Protein AF-A0A930RGF7-F1 (afdb_monomer)

Radius of gyration: 25.9 Å; Cα contacts (8 Å, |Δi|>4): 31; chains: 1; bounding box: 48×40×66 Å

Mean predicted aligned error: 15.5 Å

Foldseek 3Di:
DPPPPDDPVVVVVVVVVVVVVPDDPVVVVVVVVPDPDDDDDPVDPPPDDPVRQVVVQVVVQVVQVVVQVVCCVVVVHRDHGDDPGRDDDDPVVVVVVDDVVDDDD

Secondary structure (DSSP, 8-state):
-------HHHHHHHHHHHHTT---HHHHHHHHHS-------TTS---S-HHHHHHHHHHHHHHHHHHHHHHHHHHTS-------------HHHHHHHS-SS----

Sequence (105 aa):
MAEDVLSQSEIDKLLSALSDGSVSAEEVKAEEEERKVKVYDFKRPDRFSKDQMRTLFMLHESFSRLLNTYLSASLRTMIDIEVLSVEQMTYQEFVQSMANPSVIG

pLDDT: mean 79.01, std 17.3, range [37.41, 98.25]

Solvent-accessible surface area (backbone atoms only — not comparable to full-atom values): 6928 Å² total; per-residue (Å²): 140,77,82,84,76,71,51,71,72,52,52,53,48,53,53,50,42,60,72,67,74,76,61,57,77,68,55,59,54,50,55,70,66,63,65,85,75,73,90,74,58,84,91,65,64,78,87,60,54,74,67,53,52,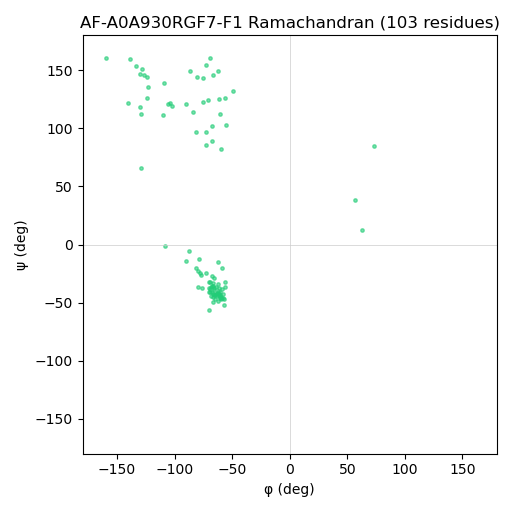51,51,51,46,54,50,50,49,53,48,31,56,52,49,30,54,52,49,23,64,74,71,72,44,93,61,88,61,80,78,88,81,84,81,93,74,55,71,68,58,56,65,68,71,54,62,91,88,71,92,85,134

Structure (mmCIF, N/CA/C/O backbone):
data_AF-A0A930RGF7-F1
#
_entry.id   AF-A0A930RGF7-F1
#
loop_
_atom_site.group_PDB
_atom_site.id
_atom_site.type_symbol
_atom_site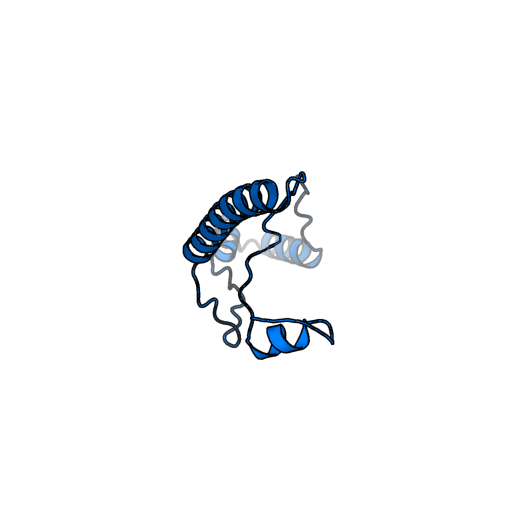.label_atom_id
_atom_site.label_alt_id
_atom_site.label_comp_id
_atom_site.label_asym_id
_atom_site.label_entity_id
_atom_site.label_seq_id
_atom_site.pdbx_PDB_ins_code
_atom_site.Cartn_x
_atom_site.Cartn_y
_atom_site.Cartn_z
_atom_site.occupancy
_atom_site.B_iso_or_equiv
_atom_site.auth_seq_id
_atom_site.auth_comp_id
_atom_site.auth_asym_id
_atom_site.auth_atom_id
_atom_site.pdbx_PDB_model_num
ATOM 1 N N . MET A 1 1 ? -18.840 22.963 10.218 1.00 37.41 1 MET A N 1
ATOM 2 C CA . MET A 1 1 ? -19.686 23.597 11.245 1.00 37.41 1 MET A CA 1
ATOM 3 C C . MET A 1 1 ? -21.112 23.175 10.949 1.00 37.41 1 MET A C 1
ATOM 5 O O . MET A 1 1 ? -21.806 23.860 10.215 1.00 37.41 1 MET A O 1
ATOM 9 N N . ALA A 1 2 ? -21.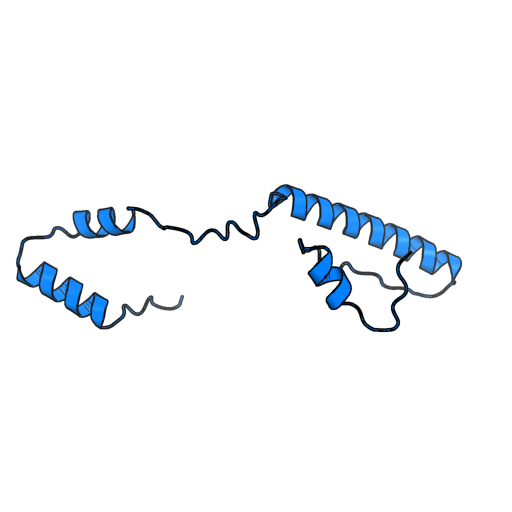474 21.972 11.382 1.00 39.69 2 ALA A N 1
ATOM 10 C CA . ALA A 1 2 ? -22.866 21.565 11.482 1.00 39.69 2 ALA A CA 1
ATOM 11 C C . ALA A 1 2 ? -23.170 21.695 12.972 1.00 39.69 2 ALA A C 1
ATOM 13 O O . ALA A 1 2 ? -22.426 21.133 13.774 1.00 39.69 2 ALA A O 1
ATOM 14 N N . GLU A 1 3 ? -24.123 22.551 13.329 1.00 46.91 3 GLU A N 1
ATOM 15 C CA . GLU A 1 3 ? -24.606 22.637 14.705 1.00 46.91 3 GLU A CA 1
ATOM 16 C C . GLU A 1 3 ? -25.087 21.245 15.109 1.00 46.91 3 GLU A C 1
ATOM 18 O O . GLU A 1 3 ? -25.841 20.608 14.372 1.00 46.91 3 GLU A O 1
ATOM 23 N N . ASP A 1 4 ? -24.562 20.754 16.227 1.00 56.22 4 ASP A N 1
ATOM 24 C CA . ASP A 1 4 ? -24.929 19.477 16.825 1.00 56.22 4 ASP A CA 1
ATOM 25 C C . ASP A 1 4 ? -26.376 19.622 17.311 1.00 56.22 4 ASP A C 1
ATOM 27 O O . ASP A 1 4 ? -26.650 20.137 18.397 1.00 56.22 4 ASP A O 1
ATOM 31 N N . VAL A 1 5 ? -27.327 19.319 16.425 1.00 56.38 5 VAL A N 1
ATOM 32 C CA . VAL A 1 5 ? -28.753 19.405 16.730 1.00 56.38 5 VAL A CA 1
ATOM 33 C C . VAL A 1 5 ? -29.069 18.248 17.665 1.00 56.38 5 VAL A C 1
ATOM 35 O O . VAL A 1 5 ? -29.271 17.117 17.223 1.00 56.38 5 VAL A O 1
ATOM 38 N N . LEU A 1 6 ? -29.080 18.552 18.961 1.00 60.22 6 LEU A N 1
ATOM 39 C CA . LEU A 1 6 ? -29.528 17.648 20.014 1.00 60.22 6 LEU A CA 1
ATOM 40 C C . LEU A 1 6 ? -30.891 17.063 19.634 1.00 60.22 6 LEU A C 1
ATOM 42 O O . LEU A 1 6 ? -31.811 17.774 19.219 1.00 60.22 6 LEU A O 1
ATOM 46 N N . SER A 1 7 ? -31.018 15.749 19.767 1.00 72.12 7 SER A N 1
ATOM 47 C CA . SER A 1 7 ? -32.280 15.054 19.557 1.00 72.12 7 SER A CA 1
ATOM 48 C C . SER A 1 7 ? -33.321 15.543 20.567 1.00 72.12 7 SER A C 1
ATOM 50 O O . SER A 1 7 ? -33.000 15.898 21.701 1.00 72.12 7 SER A O 1
ATOM 52 N N . GLN A 1 8 ? -34.601 15.531 20.191 1.00 69.44 8 GLN A N 1
ATOM 53 C CA . GLN A 1 8 ? -35.679 16.002 21.072 1.00 69.44 8 GLN A CA 1
ATOM 54 C C . GLN A 1 8 ? -35.693 15.269 22.429 1.00 69.44 8 GLN A C 1
ATOM 56 O O . GLN A 1 8 ? -35.968 15.873 23.459 1.00 69.44 8 GLN A O 1
ATOM 61 N N . SER A 1 9 ? -35.289 13.995 22.451 1.00 68.44 9 SER A N 1
ATOM 62 C CA . SER A 1 9 ? -35.112 13.224 23.686 1.00 68.44 9 SER A CA 1
ATOM 63 C C . SER A 1 9 ? -33.992 13.735 24.597 1.00 68.44 9 SER A C 1
ATOM 65 O O . SER A 1 9 ? -34.055 13.531 25.806 1.00 68.44 9 SER A O 1
ATOM 67 N N . GLU A 1 10 ? -32.954 14.362 24.045 1.00 59.97 10 GLU A N 1
ATOM 68 C CA . GLU A 1 10 ? -31.860 14.974 24.811 1.00 59.97 10 GLU A CA 1
ATOM 69 C C . GLU A 1 10 ? -32.272 16.342 25.356 1.00 59.97 10 GLU A C 1
ATOM 71 O O . GLU A 1 10 ? -31.966 16.659 26.505 1.00 59.97 10 GLU A O 1
ATOM 76 N N . ILE A 1 11 ? -33.050 17.106 24.582 1.00 64.88 11 ILE A N 1
ATOM 77 C CA . ILE A 1 11 ? -33.648 18.374 25.021 1.00 64.88 11 ILE A CA 1
ATOM 78 C C . ILE A 1 11 ? -34.578 18.139 26.217 1.00 64.88 11 ILE A C 1
ATOM 80 O O . ILE A 1 11 ? -34.478 18.836 27.227 1.00 64.88 11 ILE A O 1
ATOM 84 N N . ASP A 1 12 ? -35.435 17.120 26.140 1.00 71.31 12 ASP A N 1
ATOM 85 C CA . ASP A 1 12 ? -36.383 16.796 27.208 1.00 71.31 12 ASP A CA 1
ATOM 86 C C . ASP A 1 12 ? -35.665 16.302 28.477 1.00 71.31 12 ASP A C 1
ATOM 88 O O . ASP A 1 12 ? -36.057 16.651 29.594 1.00 71.31 12 ASP A O 1
ATOM 92 N N . LYS A 1 13 ? -34.557 15.559 28.326 1.00 69.81 13 LYS A N 1
ATOM 93 C CA . LYS A 1 13 ? -33.701 15.154 29.453 1.00 69.81 13 LYS A CA 1
ATOM 94 C C . LYS A 1 13 ? -33.037 16.354 30.122 1.00 69.81 13 LYS A C 1
ATOM 96 O O . LYS A 1 13 ? -33.120 16.467 31.343 1.00 69.81 13 LYS A O 1
ATOM 101 N N . LEU A 1 14 ? -32.455 17.270 29.349 1.00 64.62 14 LEU A N 1
ATOM 102 C CA . LEU A 1 14 ? -31.832 18.486 29.880 1.00 64.62 14 LEU A CA 1
ATOM 103 C C . LEU A 1 14 ? -32.848 19.395 30.585 1.00 64.62 14 LEU A C 1
ATOM 105 O O . LEU A 1 14 ? -32.563 19.899 31.669 1.00 64.62 14 LEU A O 1
ATOM 109 N N . LEU A 1 15 ? -34.047 19.565 30.018 1.00 68.38 15 LEU A N 1
ATOM 110 C CA . LEU A 1 15 ? -35.124 20.352 30.631 1.00 68.38 15 LEU A CA 1
ATOM 111 C C . LEU A 1 15 ? -35.634 19.721 31.930 1.00 68.38 15 LEU A C 1
ATOM 113 O O . LEU A 1 15 ? -35.884 20.439 32.898 1.00 68.38 15 LEU A O 1
ATOM 117 N N . SER A 1 16 ? -35.752 18.391 31.971 1.00 67.38 16 SER A N 1
ATOM 118 C CA . SER A 1 16 ? -36.156 17.672 33.183 1.00 67.38 16 SER A CA 1
ATOM 119 C C . SER A 1 16 ? -35.104 17.775 34.295 1.00 67.38 16 SER A C 1
ATOM 121 O O . SER A 1 16 ? -35.456 18.085 35.430 1.00 67.38 16 SER A O 1
ATOM 123 N N . ALA A 1 17 ? -33.816 17.640 33.958 1.00 62.59 17 ALA A N 1
ATOM 124 C CA . ALA A 1 17 ? -32.699 17.762 34.895 1.00 62.59 17 ALA A CA 1
ATOM 125 C C . ALA A 1 17 ? -32.527 19.192 35.444 1.00 62.59 17 ALA A C 1
ATOM 127 O O . ALA A 1 17 ? -32.216 19.366 36.621 1.00 62.59 17 ALA A O 1
ATOM 128 N N . LEU A 1 18 ? -32.786 20.224 34.627 1.00 63.88 18 LEU A N 1
ATOM 129 C CA . LEU A 1 18 ? -32.805 21.620 35.083 1.00 63.88 18 LEU A CA 1
ATOM 130 C C 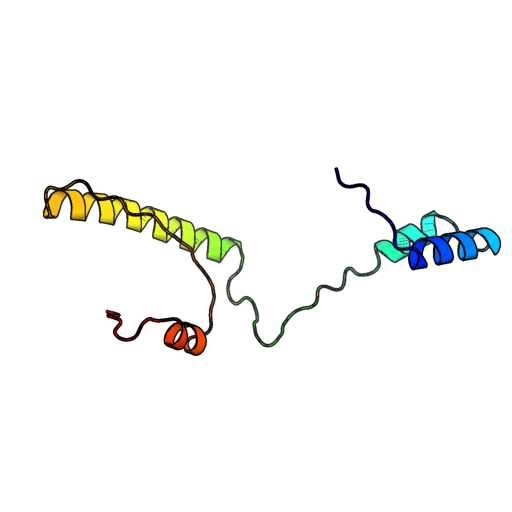. LEU A 1 18 ? -34.006 21.927 35.988 1.00 63.88 18 LEU A C 1
ATOM 132 O O . LEU A 1 18 ? -33.878 22.703 36.933 1.00 63.88 18 LEU A O 1
ATOM 136 N N . SER A 1 19 ? -35.176 21.350 35.691 1.00 64.25 19 SER A N 1
ATOM 137 C CA . SER A 1 19 ? -36.413 21.612 36.438 1.00 64.25 19 SER A CA 1
ATOM 138 C C . SER A 1 19 ? -36.430 20.967 37.826 1.00 64.25 19 SER A C 1
ATOM 140 O O . SER A 1 19 ? -37.149 21.456 38.696 1.00 64.25 19 SER A O 1
ATOM 142 N N . ASP A 1 20 ? -35.664 19.894 38.035 1.00 64.38 20 ASP A N 1
ATOM 143 C CA . ASP A 1 20 ? -35.571 19.180 39.316 1.00 64.38 20 ASP A CA 1
ATOM 144 C C . ASP A 1 20 ? -34.498 19.780 40.253 1.00 64.38 20 ASP A C 1
ATOM 146 O O . ASP A 1 20 ? -34.372 19.391 41.412 1.00 64.38 20 ASP A O 1
ATOM 150 N N . GLY A 1 21 ? -33.726 20.765 39.766 1.00 59.28 21 GLY A N 1
ATOM 151 C CA . GLY A 1 21 ? -32.744 21.528 40.548 1.00 59.28 21 GLY A CA 1
ATOM 152 C C . GLY A 1 21 ? -31.584 20.704 41.120 1.00 59.28 21 GLY A C 1
ATOM 153 O O . GLY A 1 21 ? -30.865 21.196 41.989 1.00 59.28 21 GLY A O 1
ATOM 154 N N . SER A 1 22 ? -31.416 19.461 40.665 1.00 56.12 22 SER A N 1
ATOM 155 C CA . SER A 1 22 ? -30.568 18.443 41.293 1.00 56.12 22 SER A CA 1
ATOM 156 C C . SER A 1 22 ? -29.289 18.114 40.521 1.00 56.12 22 SER A C 1
ATOM 158 O O . SER A 1 22 ? -28.504 17.309 41.011 1.00 56.12 22 SER A O 1
ATOM 160 N N . VAL A 1 23 ? -29.049 18.732 39.357 1.00 55.12 23 VAL A N 1
ATOM 161 C CA . VAL A 1 23 ? -27.909 18.382 38.495 1.00 55.12 23 VAL A CA 1
ATOM 162 C C . VAL A 1 23 ? -27.123 19.629 38.090 1.00 55.12 23 VAL A C 1
ATOM 164 O O . VAL A 1 23 ? -27.656 20.528 37.433 1.00 55.12 23 VAL A O 1
ATOM 167 N N . SER A 1 24 ? -25.843 19.694 38.478 1.00 59.66 24 SER A N 1
ATOM 168 C CA . SER A 1 24 ? -24.933 20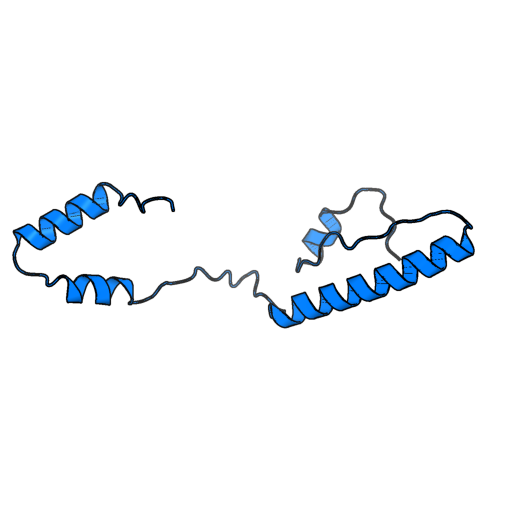.747 38.007 1.00 59.66 24 SER A CA 1
ATOM 169 C C . SER A 1 24 ? -24.509 20.470 36.561 1.00 59.66 24 SER A C 1
ATOM 171 O O . SER A 1 24 ? -24.241 19.328 36.191 1.00 59.66 24 SER A O 1
ATOM 173 N N . ALA A 1 25 ? -24.364 21.512 35.736 1.00 56.62 25 ALA A N 1
ATOM 174 C CA . ALA A 1 25 ? -23.850 21.385 34.368 1.00 56.62 25 ALA A CA 1
ATOM 175 C C . ALA A 1 25 ? -22.434 20.764 34.307 1.00 56.62 25 ALA A C 1
ATOM 177 O O . ALA A 1 25 ? -22.035 20.240 33.265 1.00 56.62 25 ALA A O 1
ATOM 178 N N . GLU A 1 26 ? -21.680 20.800 35.414 1.00 55.94 26 GLU A N 1
ATOM 179 C CA . GLU A 1 26 ? -20.411 20.076 35.556 1.00 55.94 26 GLU A CA 1
ATOM 180 C C . GLU A 1 26 ? -20.573 18.547 35.647 1.00 55.94 26 GLU A C 1
ATOM 182 O O . GLU A 1 26 ? -19.710 17.831 35.146 1.00 55.94 26 GLU A O 1
ATOM 187 N N . GLU A 1 27 ? -21.659 18.030 36.230 1.00 57.19 27 GLU A N 1
ATOM 188 C CA . GLU A 1 27 ? -21.889 16.581 36.380 1.00 57.19 27 GLU A CA 1
ATOM 189 C C . GLU A 1 27 ? -22.327 15.945 35.055 1.00 57.19 27 GLU A C 1
ATOM 191 O O . GLU A 1 27 ? -21.843 14.877 34.693 1.00 57.19 27 GLU A O 1
ATOM 196 N N . VAL A 1 28 ? -23.138 16.655 34.263 1.00 56.53 28 VAL A N 1
ATOM 197 C CA . VAL A 1 28 ? -23.561 16.200 32.923 1.00 56.53 28 VAL A CA 1
ATOM 198 C C . VAL A 1 28 ? -22.374 16.120 31.954 1.00 56.53 28 VAL A C 1
ATOM 200 O O . VAL A 1 28 ? -22.272 15.184 31.165 1.00 56.53 28 VAL A O 1
ATOM 203 N N . LYS A 1 29 ? -21.426 17.064 32.041 1.00 54.84 29 LYS A N 1
ATOM 204 C CA . LYS A 1 29 ? -20.176 17.006 31.261 1.00 54.84 29 LYS A CA 1
ATOM 205 C C . LYS A 1 29 ? -19.248 15.878 31.711 1.00 54.84 29 LYS A C 1
ATOM 207 O O . LYS A 1 29 ? -18.534 15.324 30.880 1.00 54.84 29 LYS A O 1
ATOM 212 N N . ALA A 1 30 ? -19.248 15.542 33.001 1.00 54.94 30 ALA A N 1
ATOM 213 C CA . ALA A 1 30 ? -18.486 14.410 33.516 1.00 54.94 30 ALA A CA 1
ATOM 214 C C . ALA A 1 30 ? -19.073 13.069 33.034 1.00 54.94 30 ALA A C 1
ATOM 216 O O . ALA A 1 30 ? -18.314 12.180 32.653 1.00 54.94 30 ALA A O 1
ATOM 217 N N . GLU A 1 31 ? -20.403 12.944 32.951 1.00 53.66 31 GLU A N 1
ATOM 218 C CA . GLU A 1 31 ? -21.073 11.766 32.378 1.00 53.66 31 GLU A CA 1
ATOM 219 C C . GLU A 1 31 ? -20.826 11.608 30.863 1.00 53.66 31 GLU A C 1
ATOM 221 O O . GLU A 1 31 ? -20.686 10.485 30.382 1.00 53.66 31 GLU A O 1
ATOM 226 N N . GLU A 1 32 ? -20.686 12.701 30.099 1.00 54.06 32 GLU A N 1
ATOM 227 C CA . GLU A 1 32 ? -20.293 12.640 28.676 1.00 54.06 32 GLU A CA 1
ATOM 228 C C . GLU A 1 32 ? -18.846 12.148 28.458 1.00 54.06 32 GLU A C 1
ATOM 230 O O . GLU A 1 32 ? -18.531 11.566 27.409 1.00 54.06 32 GLU A O 1
ATOM 235 N N . GLU A 1 33 ? -17.951 12.355 29.432 1.00 54.97 33 GLU A N 1
ATOM 236 C CA . GLU A 1 33 ? -16.594 11.791 29.415 1.00 54.97 33 GLU A CA 1
ATOM 237 C C . GLU A 1 33 ? -16.559 10.317 29.847 1.00 54.97 33 GLU A C 1
ATOM 239 O O . GLU A 1 33 ? -15.647 9.576 29.447 1.00 54.97 33 GLU A O 1
ATOM 244 N N . GLU A 1 34 ? -17.561 9.843 30.596 1.00 55.81 34 GLU A N 1
ATOM 245 C CA . GLU A 1 34 ? -17.660 8.453 31.025 1.00 55.81 34 GLU A CA 1
ATOM 246 C C . GLU A 1 34 ? -18.047 7.524 29.864 1.00 55.81 34 GLU A C 1
ATOM 248 O O . GLU A 1 34 ? -19.175 7.089 29.661 1.00 55.81 34 GLU A O 1
ATOM 253 N N . ARG A 1 35 ? -16.994 7.113 29.153 1.00 59.34 35 ARG A N 1
ATOM 254 C CA . ARG A 1 35 ? -16.926 5.957 28.253 1.00 59.34 35 ARG A CA 1
ATOM 255 C C . ARG A 1 35 ? -17.668 6.158 26.936 1.00 59.34 35 ARG A C 1
ATOM 257 O O . ARG A 1 35 ? -18.717 5.577 26.671 1.00 59.34 35 ARG A O 1
ATOM 264 N N . LYS A 1 36 ? -16.955 6.778 25.993 1.00 62.94 36 LYS A N 1
ATOM 265 C CA . LYS A 1 36 ? -17.110 6.481 24.559 1.00 62.94 36 LYS A CA 1
ATOM 266 C C . LYS A 1 36 ? -16.794 5.000 24.307 1.00 62.94 36 LYS A C 1
ATOM 268 O O . LYS A 1 36 ? -15.678 4.640 23.930 1.00 62.94 36 LYS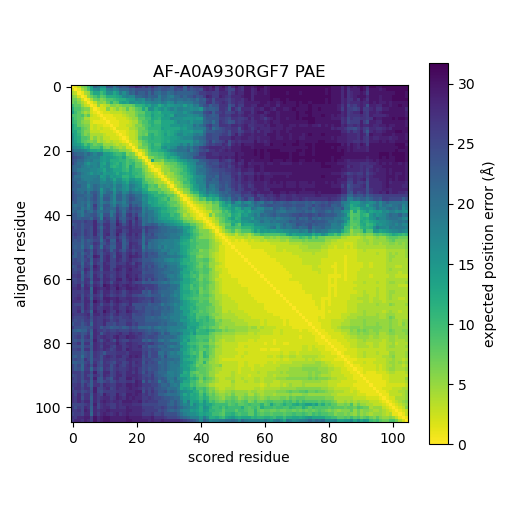 A O 1
ATOM 273 N N . VAL A 1 37 ? -17.772 4.129 24.550 1.00 68.75 37 VAL A N 1
ATOM 274 C CA . VAL A 1 37 ? -17.701 2.701 24.243 1.00 68.75 37 VAL A CA 1
ATOM 275 C C . VAL A 1 37 ? -17.676 2.564 22.726 1.00 68.75 37 VAL A C 1
ATOM 277 O O . VAL A 1 37 ? -18.692 2.699 22.050 1.00 68.75 37 VAL A O 1
ATOM 280 N N . LYS A 1 38 ? -16.491 2.315 22.167 1.00 71.62 38 LYS A N 1
ATOM 281 C CA . LYS A 1 38 ? -16.378 1.919 20.765 1.00 71.62 38 LYS A CA 1
ATOM 282 C C . LYS A 1 38 ? -16.811 0.468 20.631 1.00 71.62 38 LYS A C 1
ATOM 284 O O . LYS A 1 38 ? -16.225 -0.414 21.255 1.00 71.62 38 LYS A O 1
ATOM 289 N N . VAL A 1 39 ? -17.810 0.232 19.787 1.00 74.06 39 VAL A N 1
ATOM 290 C CA . VAL A 1 39 ? -18.189 -1.115 19.356 1.00 74.06 39 VAL A CA 1
ATOM 291 C C . VAL A 1 39 ? -16.981 -1.728 18.644 1.00 74.06 39 VAL A C 1
ATOM 293 O O . VAL A 1 39 ? -16.559 -1.231 17.602 1.00 74.06 39 VAL A O 1
ATOM 296 N N . TYR A 1 40 ? -16.389 -2.759 19.244 1.00 72.25 40 TYR A N 1
ATOM 297 C CA . TYR A 1 40 ? -15.254 -3.488 18.683 1.00 72.25 40 TYR A CA 1
ATOM 298 C C . TYR A 1 40 ? -15.741 -4.830 18.137 1.00 72.25 40 TYR A C 1
ATOM 300 O O . TYR A 1 40 ? -16.325 -5.630 18.871 1.00 72.25 40 TYR A O 1
ATOM 308 N N . ASP A 1 41 ? -15.517 -5.079 16.849 1.00 69.75 41 ASP A N 1
ATOM 309 C CA . ASP A 1 41 ? -15.867 -6.354 16.230 1.00 69.75 41 ASP A CA 1
ATOM 310 C C . ASP A 1 41 ? -14.777 -7.399 16.510 1.00 69.75 41 ASP A C 1
ATOM 312 O O . ASP A 1 41 ? -13.772 -7.500 15.807 1.00 69.75 41 ASP A O 1
ATOM 316 N N . PHE A 1 42 ? -14.996 -8.228 17.532 1.00 68.44 42 PHE A N 1
ATOM 317 C CA . PHE A 1 42 ? -14.093 -9.328 17.888 1.00 68.44 42 PHE A CA 1
ATOM 318 C C . PHE A 1 42 ? -13.952 -10.402 16.796 1.00 68.44 42 PHE A C 1
ATOM 320 O O . PHE A 1 42 ? -13.026 -11.210 16.863 1.00 68.44 42 PHE A O 1
ATOM 327 N N . LYS A 1 43 ? -14.843 -10.443 15.793 1.00 62.69 43 LYS A N 1
ATOM 328 C CA . LYS A 1 43 ? -14.720 -11.368 14.653 1.00 62.69 43 LYS A CA 1
ATOM 329 C C . LYS A 1 43 ? -13.745 -10.851 13.597 1.00 62.69 43 LYS A C 1
ATOM 331 O O . LYS A 1 43 ? -13.228 -11.649 12.816 1.00 62.69 43 LYS A O 1
ATOM 336 N N . ARG A 1 44 ? -13.471 -9.544 13.587 1.00 62.91 44 ARG A N 1
ATOM 337 C CA . ARG A 1 44 ? -12.547 -8.870 12.668 1.00 62.91 44 ARG A CA 1
ATOM 338 C C . ARG A 1 44 ? -11.557 -8.006 13.452 1.00 62.91 44 ARG A C 1
ATOM 340 O O . ARG A 1 44 ? -11.584 -6.785 13.324 1.00 62.91 44 ARG A O 1
ATOM 347 N N . PRO A 1 45 ? -10.672 -8.605 14.269 1.00 65.81 45 PRO A N 1
ATOM 348 C CA . PRO A 1 45 ? -9.628 -7.818 14.896 1.00 65.81 45 PRO A CA 1
ATOM 349 C C . PRO A 1 45 ? -8.746 -7.212 13.796 1.00 65.81 45 PRO A C 1
ATOM 351 O O . PRO A 1 45 ? -8.231 -7.945 12.943 1.00 65.81 45 PRO A O 1
ATOM 354 N N . ASP A 1 46 ? -8.582 -5.888 13.808 1.00 70.12 46 ASP A N 1
ATOM 355 C CA . ASP A 1 46 ? -7.546 -5.198 13.034 1.00 70.12 46 ASP A CA 1
ATOM 356 C C . ASP A 1 46 ? -6.204 -5.826 13.419 1.00 70.12 46 ASP A C 1
ATOM 358 O O . ASP A 1 46 ? -5.685 -5.617 14.518 1.00 70.12 46 ASP A O 1
ATOM 362 N N . ARG A 1 47 ? -5.683 -6.691 12.543 1.00 81.06 47 ARG A N 1
ATOM 363 C CA . ARG A 1 47 ? -4.458 -7.454 12.817 1.00 81.06 47 ARG A CA 1
ATOM 364 C C . ARG A 1 47 ? -3.240 -6.563 12.646 1.00 81.06 47 ARG A C 1
ATOM 366 O O . ARG A 1 47 ? -2.207 -6.827 13.254 1.00 81.06 47 ARG A O 1
ATOM 373 N N . PHE A 1 48 ? -3.383 -5.531 11.821 1.00 84.50 48 PHE A N 1
ATOM 374 C CA . PHE A 1 48 ? -2.363 -4.539 11.556 1.00 84.50 48 PHE A CA 1
ATOM 375 C C . PHE A 1 48 ? -2.746 -3.201 12.175 1.00 84.50 48 PHE A C 1
ATOM 377 O O . PHE A 1 48 ? -3.894 -2.764 12.108 1.00 84.50 48 PHE A O 1
ATOM 384 N N . SER A 1 49 ? -1.763 -2.520 12.760 1.00 90.06 49 SER A N 1
ATOM 385 C CA . SER A 1 49 ? -1.957 -1.147 13.213 1.00 90.06 49 SER A CA 1
ATOM 386 C C . SER A 1 49 ? -2.115 -0.198 12.020 1.00 90.06 49 SER A C 1
ATOM 388 O O . SER A 1 49 ? -1.669 -0.478 10.903 1.00 90.06 49 SER A O 1
ATOM 390 N N . LYS A 1 50 ? -2.692 0.984 12.258 1.00 88.75 50 LYS A N 1
ATOM 391 C CA . LYS A 1 50 ? -2.796 2.031 11.227 1.00 88.75 50 LYS A CA 1
ATOM 392 C C . LYS A 1 50 ? -1.431 2.420 10.648 1.00 88.75 50 LYS A C 1
ATOM 394 O O . LYS A 1 50 ? -1.323 2.645 9.445 1.00 88.75 50 LYS A O 1
ATOM 399 N N . ASP A 1 51 ? -0.390 2.440 11.477 1.00 93.75 51 ASP A N 1
ATOM 400 C CA . ASP A 1 51 ? 0.975 2.740 11.033 1.00 93.75 51 ASP A CA 1
ATOM 401 C C . ASP A 1 51 ? 1.552 1.631 10.146 1.00 93.75 51 ASP A C 1
ATOM 403 O O . ASP A 1 51 ? 2.230 1.918 9.157 1.00 93.75 51 ASP A O 1
ATOM 407 N N . GLN A 1 52 ? 1.244 0.364 10.440 1.00 94.38 52 GLN A N 1
ATOM 408 C CA . GLN A 1 52 ? 1.628 -0.762 9.585 1.00 94.38 52 GLN A CA 1
ATOM 409 C C . GLN A 1 52 ? 0.915 -0.700 8.231 1.00 94.38 52 GLN A C 1
ATOM 411 O O . GLN A 1 52 ? 1.565 -0.849 7.198 1.00 94.38 52 GLN A O 1
ATOM 416 N N . MET A 1 53 ? -0.384 -0.388 8.217 1.00 94.56 53 MET A N 1
ATOM 417 C CA . MET A 1 53 ? -1.143 -0.189 6.976 1.00 94.56 53 MET A CA 1
ATOM 418 C C . MET A 1 53 ? -0.583 0.970 6.145 1.00 94.56 53 MET A C 1
ATOM 420 O O . MET A 1 53 ? -0.384 0.836 4.938 1.00 94.56 53 MET A O 1
ATOM 424 N N . ARG A 1 54 ? -0.234 2.090 6.789 1.00 94.81 54 ARG A N 1
ATOM 425 C CA . ARG A 1 54 ? 0.425 3.219 6.121 1.00 94.81 54 ARG A CA 1
ATOM 426 C C . ARG A 1 54 ? 1.789 2.829 5.552 1.00 94.81 54 ARG A C 1
ATOM 428 O O . ARG A 1 54 ? 2.137 3.249 4.453 1.00 94.81 54 ARG A O 1
ATOM 435 N N . THR A 1 55 ? 2.555 2.027 6.285 1.00 96.94 55 THR A N 1
ATOM 436 C CA . THR A 1 55 ? 3.857 1.529 5.823 1.00 96.94 55 THR A CA 1
ATOM 437 C C . THR A 1 55 ? 3.706 0.650 4.584 1.00 96.94 55 THR A C 1
ATOM 439 O O . THR A 1 55 ? 4.438 0.845 3.615 1.00 96.94 55 THR A O 1
ATOM 442 N N . LEU A 1 56 ? 2.722 -0.255 4.569 1.00 96.38 56 LEU A N 1
ATOM 443 C CA . LEU A 1 56 ? 2.399 -1.068 3.393 1.00 96.38 56 LEU A CA 1
ATOM 444 C C . LEU A 1 56 ? 2.004 -0.201 2.196 1.00 96.38 56 LEU A C 1
ATOM 446 O O . LEU A 1 56 ? 2.523 -0.406 1.102 1.00 96.38 56 LEU A O 1
ATOM 450 N N . PHE A 1 57 ? 1.158 0.809 2.407 1.00 97.25 57 PHE A N 1
ATOM 451 C CA . PHE A 1 57 ? 0.791 1.753 1.352 1.00 97.25 57 PHE A CA 1
ATOM 452 C C . PHE A 1 57 ? 2.022 2.454 0.754 1.00 97.25 57 PHE A C 1
ATOM 454 O O . PHE A 1 57 ? 2.195 2.463 -0.461 1.00 97.25 57 PHE A O 1
ATOM 461 N N . MET A 1 58 ? 2.937 2.960 1.591 1.00 97.56 58 MET A N 1
ATOM 462 C CA . MET A 1 58 ? 4.179 3.600 1.123 1.00 97.56 58 MET A CA 1
ATOM 463 C C . MET A 1 58 ? 5.099 2.644 0.344 1.00 97.56 58 MET A C 1
ATOM 465 O O . MET A 1 58 ? 5.789 3.066 -0.592 1.00 97.56 58 MET A O 1
ATOM 469 N N . LEU A 1 59 ? 5.117 1.363 0.719 1.00 98.06 59 LEU A N 1
ATOM 470 C CA . LEU A 1 59 ? 5.866 0.326 0.012 1.00 98.06 59 LEU A CA 1
ATOM 471 C C . LEU A 1 59 ? 5.270 0.095 -1.383 1.00 98.06 59 LEU A C 1
ATOM 473 O O . LEU A 1 59 ? 6.002 0.164 -2.370 1.00 98.06 59 LEU A O 1
ATOM 477 N N . HIS A 1 60 ? 3.950 -0.089 -1.478 1.00 98.00 60 HIS A N 1
ATOM 478 C CA . HIS A 1 60 ? 3.250 -0.256 -2.756 1.00 98.00 60 HIS A CA 1
ATOM 479 C C . HIS A 1 60 ? 3.378 0.968 -3.667 1.00 98.00 60 HIS A C 1
ATOM 481 O O . HIS A 1 60 ? 3.574 0.817 -4.871 1.00 98.00 60 HIS A O 1
ATOM 487 N N . GLU A 1 61 ? 3.350 2.172 -3.105 1.00 97.88 61 GLU A N 1
ATOM 488 C CA . GLU A 1 61 ? 3.601 3.421 -3.829 1.00 97.88 61 GLU A CA 1
ATOM 489 C C . GLU A 1 61 ? 4.997 3.440 -4.462 1.00 97.88 61 GLU A C 1
ATOM 491 O O . GLU A 1 61 ? 5.188 3.769 -5.634 1.00 97.88 61 GLU A O 1
ATOM 496 N N . SER A 1 62 ? 6.001 3.037 -3.685 1.00 98.06 62 SER A N 1
ATOM 497 C CA . SER A 1 62 ? 7.385 2.978 -4.158 1.00 98.06 62 SER A CA 1
ATOM 498 C C . SER A 1 62 ? 7.572 1.905 -5.227 1.00 98.06 62 SER A C 1
ATOM 500 O O . SER A 1 62 ? 8.234 2.154 -6.233 1.00 98.06 62 SER A O 1
ATOM 502 N N . PHE A 1 63 ? 6.946 0.743 -5.049 1.00 97.81 63 PHE A N 1
ATOM 503 C CA . PHE A 1 63 ? 6.926 -0.314 -6.053 1.00 97.81 63 PHE A CA 1
ATOM 504 C C . PHE A 1 63 ? 6.252 0.141 -7.355 1.00 97.81 63 PHE A C 1
ATOM 506 O O . PHE A 1 63 ? 6.811 -0.074 -8.426 1.00 97.81 63 PHE A O 1
ATOM 513 N N . SER A 1 64 ? 5.110 0.828 -7.273 1.00 97.88 64 SER A N 1
ATOM 514 C CA . SER A 1 64 ? 4.361 1.308 -8.444 1.00 97.88 64 SER A CA 1
ATOM 515 C C . SER A 1 64 ? 5.186 2.280 -9.287 1.00 97.88 64 SER A C 1
ATOM 517 O O . SER A 1 64 ? 5.238 2.139 -10.507 1.00 97.88 64 SER A O 1
ATOM 519 N N . ARG A 1 65 ? 5.943 3.188 -8.651 1.00 96.88 65 ARG A N 1
ATOM 520 C CA . ARG A 1 65 ? 6.894 4.075 -9.351 1.00 96.88 65 ARG A CA 1
ATOM 521 C C . ARG A 1 65 ? 7.986 3.309 -10.104 1.00 96.88 65 ARG A C 1
ATOM 523 O O . ARG A 1 65 ? 8.315 3.650 -11.244 1.00 96.88 65 ARG A O 1
ATOM 530 N N . LEU A 1 66 ? 8.555 2.277 -9.477 1.00 97.88 66 LEU A N 1
ATOM 531 C CA . LEU A 1 66 ? 9.580 1.435 -10.105 1.00 97.88 66 LEU A CA 1
ATOM 532 C C . LEU A 1 66 ? 9.000 0.625 -11.268 1.00 97.88 66 LEU A C 1
ATOM 534 O O . LEU A 1 66 ? 9.597 0.582 -12.344 1.00 97.88 66 LEU A O 1
ATOM 538 N N . LEU A 1 67 ? 7.825 0.026 -11.070 1.00 97.81 67 LEU A N 1
ATOM 539 C CA . LEU A 1 67 ? 7.134 -0.765 -12.082 1.00 97.81 67 LEU A CA 1
ATOM 540 C C . LEU A 1 67 ? 6.733 0.090 -13.286 1.00 97.81 67 LEU A C 1
ATOM 542 O O . LEU A 1 67 ? 6.939 -0.337 -14.419 1.00 97.81 67 LEU A O 1
ATOM 546 N N . ASN A 1 68 ? 6.227 1.304 -13.051 1.00 97.94 68 ASN A N 1
ATOM 547 C CA . ASN A 1 68 ? 5.893 2.248 -14.112 1.00 97.94 68 ASN A CA 1
ATOM 548 C C . ASN A 1 68 ? 7.132 2.531 -14.972 1.00 97.94 68 ASN A C 1
ATOM 550 O O . ASN A 1 68 ? 7.106 2.333 -16.186 1.00 97.94 68 ASN A O 1
ATOM 554 N N . THR A 1 69 ? 8.248 2.895 -14.334 1.00 97.31 69 THR A N 1
ATOM 555 C CA . THR A 1 69 ? 9.509 3.170 -15.039 1.00 97.31 69 THR A CA 1
ATOM 556 C C . THR A 1 69 ? 9.971 1.956 -15.851 1.00 97.31 69 THR A C 1
ATOM 558 O O . THR A 1 69 ? 10.331 2.084 -17.022 1.00 97.31 69 THR A O 1
ATOM 561 N N . TYR A 1 70 ? 9.931 0.766 -15.247 1.00 97.94 70 TYR A N 1
ATOM 562 C CA . TYR A 1 70 ? 10.339 -0.482 -15.886 1.00 97.94 70 TYR A CA 1
ATOM 563 C C . TYR A 1 70 ? 9.478 -0.832 -17.106 1.00 97.94 70 TYR A C 1
ATOM 565 O O . TYR A 1 70 ? 10.016 -1.136 -18.175 1.00 97.94 70 TYR A O 1
ATOM 573 N N . LEU A 1 71 ? 8.151 -0.784 -16.972 1.00 98.00 71 LEU A N 1
ATOM 574 C CA . LEU A 1 71 ? 7.238 -1.125 -18.060 1.00 98.00 71 LEU A CA 1
ATOM 575 C C . LEU A 1 71 ? 7.267 -0.066 -19.161 1.00 98.00 71 LEU A C 1
ATOM 577 O O . LEU A 1 71 ? 7.317 -0.433 -20.334 1.00 98.00 71 LEU A O 1
ATOM 581 N N . SER A 1 72 ? 7.315 1.221 -18.804 1.00 97.81 72 SER A N 1
ATOM 582 C CA . SER A 1 72 ? 7.420 2.315 -19.774 1.00 97.81 72 SER A CA 1
ATOM 583 C C . SER A 1 72 ? 8.671 2.158 -20.644 1.00 97.81 72 SER A C 1
ATOM 585 O O . SER A 1 72 ? 8.606 2.281 -21.869 1.00 97.81 72 SER A O 1
ATOM 587 N N . ALA A 1 73 ? 9.806 1.797 -20.033 1.00 97.38 73 ALA A N 1
ATOM 588 C CA . ALA A 1 73 ? 11.042 1.513 -20.758 1.00 97.38 73 ALA A CA 1
ATOM 589 C C . ALA A 1 73 ? 10.952 0.234 -21.611 1.00 97.38 73 ALA A C 1
ATOM 591 O O . ALA A 1 73 ? 11.379 0.230 -22.767 1.00 97.38 73 ALA A O 1
ATOM 592 N N . SER A 1 74 ? 10.386 -0.844 -21.062 1.00 98.25 74 SER A N 1
ATOM 593 C CA . SER A 1 74 ? 10.328 -2.154 -21.725 1.00 98.25 74 SER A CA 1
ATOM 594 C C . SER A 1 74 ? 9.387 -2.163 -22.931 1.00 98.25 74 SER A C 1
ATOM 596 O O . SER A 1 74 ? 9.717 -2.730 -23.972 1.00 98.25 74 SER A O 1
ATOM 598 N N . LEU A 1 75 ? 8.228 -1.514 -22.807 1.00 97.81 75 LEU A N 1
ATOM 599 C CA . LEU A 1 75 ? 7.199 -1.461 -23.848 1.00 97.81 75 LEU A CA 1
ATOM 600 C C . LEU A 1 75 ? 7.375 -0.271 -24.802 1.00 97.81 75 LEU A C 1
ATOM 602 O O . LEU A 1 75 ? 6.794 -0.271 -25.884 1.00 97.81 75 LEU A O 1
ATOM 606 N N . ARG A 1 76 ? 8.216 0.710 -24.439 1.00 97.44 76 ARG A N 1
ATOM 607 C CA . ARG A 1 76 ? 8.433 1.971 -25.177 1.00 97.44 76 ARG A CA 1
ATOM 608 C C . ARG A 1 76 ? 7.143 2.766 -25.385 1.00 97.44 76 ARG A C 1
ATOM 610 O O . ARG A 1 76 ? 6.931 3.376 -26.432 1.00 97.44 76 ARG A O 1
ATOM 617 N N . THR A 1 77 ? 6.287 2.760 -24.375 1.00 97.25 77 THR A N 1
ATOM 618 C CA . THR A 1 77 ? 5.010 3.476 -24.349 1.00 97.25 77 THR A CA 1
ATOM 619 C C . THR A 1 77 ? 4.872 4.205 -23.023 1.00 97.25 77 THR A C 1
ATOM 621 O O . THR A 1 77 ? 5.441 3.775 -22.025 1.00 97.25 77 THR A O 1
ATOM 624 N N . MET A 1 78 ? 4.108 5.297 -22.997 1.00 95.06 78 MET A N 1
ATOM 625 C CA . MET A 1 78 ? 3.775 5.969 -21.741 1.00 95.06 78 MET A CA 1
ATOM 626 C C . MET A 1 78 ? 2.799 5.096 -20.949 1.00 95.06 78 MET A C 1
ATOM 628 O O . MET A 1 78 ? 1.759 4.707 -21.478 1.00 95.06 78 MET A O 1
ATOM 632 N N . ILE A 1 79 ? 3.156 4.772 -19.709 1.00 96.88 79 ILE A N 1
ATOM 633 C CA . ILE A 1 79 ? 2.336 3.978 -18.794 1.00 96.88 79 ILE A CA 1
ATOM 634 C C . ILE A 1 79 ? 2.142 4.790 -17.521 1.00 96.88 79 ILE A C 1
ATOM 636 O O . ILE A 1 79 ? 3.043 5.508 -17.091 1.00 96.88 79 ILE A O 1
ATOM 640 N N . ASP A 1 80 ? 0.959 4.671 -16.934 1.00 96.12 80 ASP A N 1
ATOM 641 C CA . ASP A 1 80 ? 0.653 5.236 -15.630 1.00 96.12 80 ASP A CA 1
ATOM 642 C C . ASP A 1 80 ? 0.187 4.129 -14.684 1.00 96.12 80 ASP A C 1
ATOM 644 O O . ASP A 1 80 ? -0.557 3.234 -15.091 1.00 96.12 80 ASP A O 1
ATOM 648 N N . ILE A 1 81 ? 0.696 4.141 -13.453 1.00 96.62 81 ILE A N 1
ATOM 649 C CA . ILE A 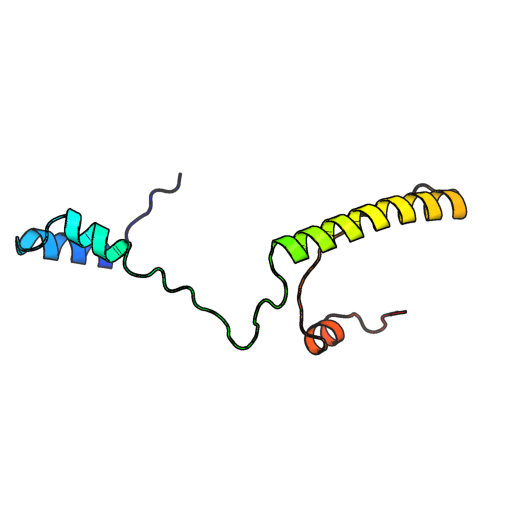1 81 ? 0.433 3.109 -12.444 1.00 96.62 81 ILE A CA 1
ATOM 650 C C . ILE A 1 81 ? 0.281 3.798 -11.099 1.00 96.62 81 ILE A C 1
ATOM 652 O O . ILE A 1 81 ? 1.223 4.421 -10.609 1.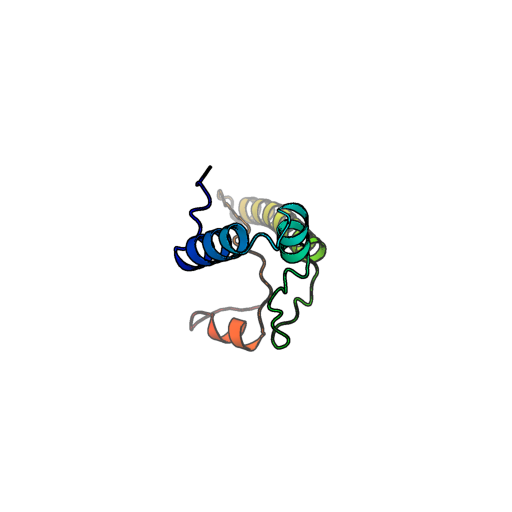00 96.62 81 ILE A O 1
ATOM 656 N N . GLU A 1 82 ? -0.876 3.595 -10.481 1.00 96.19 82 GLU A N 1
ATOM 657 C CA . GLU A 1 82 ? -1.235 4.166 -9.189 1.00 96.19 82 GLU A CA 1
ATOM 658 C C . GLU A 1 82 ? -1.725 3.071 -8.238 1.00 96.19 82 GLU A C 1
ATOM 660 O O . GLU A 1 82 ? -2.290 2.054 -8.656 1.00 96.19 82 GLU A O 1
ATOM 665 N N . VAL A 1 83 ? -1.519 3.278 -6.936 1.00 97.00 83 VAL A N 1
ATOM 666 C CA . VAL A 1 83 ? -2.046 2.383 -5.902 1.00 97.00 83 VAL A CA 1
ATOM 667 C C . VAL A 1 83 ? -3.489 2.774 -5.598 1.00 97.00 83 VAL A C 1
ATOM 669 O O . VAL A 1 83 ? -3.737 3.837 -5.038 1.00 97.00 83 VAL A O 1
ATOM 672 N N . LEU A 1 84 ? -4.442 1.893 -5.916 1.00 95.19 84 LEU A N 1
ATOM 673 C CA . LEU A 1 84 ? -5.864 2.157 -5.674 1.00 95.19 84 LEU A CA 1
ATOM 674 C C . LEU A 1 84 ? -6.211 2.152 -4.175 1.00 95.19 84 LEU A C 1
ATOM 676 O O . LEU A 1 84 ? -6.755 3.121 -3.651 1.00 95.19 84 LEU A O 1
ATOM 680 N N . SER A 1 85 ? -5.910 1.054 -3.480 1.00 93.69 85 SER A N 1
ATOM 681 C CA . SER A 1 85 ? -6.119 0.924 -2.036 1.00 93.69 85 SER A CA 1
ATOM 682 C C . SER A 1 85 ? -5.260 -0.195 -1.443 1.00 93.69 85 SER A C 1
ATOM 684 O O . SER A 1 85 ? -4.762 -1.074 -2.149 1.00 93.69 85 SER A O 1
ATOM 686 N N . VAL A 1 86 ? -5.068 -0.143 -0.123 1.00 94.00 86 VAL A N 1
ATOM 687 C CA . VAL A 1 86 ? -4.464 -1.219 0.672 1.00 94.00 86 VAL A CA 1
ATOM 688 C C . VAL A 1 86 ? -5.399 -1.499 1.838 1.00 94.00 86 VAL A C 1
ATOM 690 O O . VAL A 1 86 ? -5.569 -0.660 2.722 1.00 94.00 86 VAL A O 1
ATOM 693 N N . GLU A 1 87 ? -6.016 -2.677 1.830 1.00 91.06 87 GLU A N 1
ATOM 694 C CA . GLU A 1 87 ? -7.086 -3.039 2.758 1.00 91.06 87 GLU A CA 1
ATOM 695 C C . GLU A 1 87 ? -6.815 -4.392 3.412 1.00 91.06 87 GLU A C 1
ATOM 697 O O . GLU A 1 87 ? -6.238 -5.299 2.809 1.00 91.06 87 GLU A O 1
ATOM 702 N N . GLN A 1 88 ? -7.251 -4.533 4.663 1.00 88.69 88 GLN A N 1
ATOM 703 C CA . GLN A 1 88 ? -7.237 -5.812 5.356 1.00 88.69 88 GLN A CA 1
ATOM 704 C C . GLN A 1 88 ? -8.569 -6.528 5.099 1.00 88.69 88 GLN A C 1
ATOM 706 O O . GLN A 1 88 ? -9.626 -6.028 5.473 1.00 88.69 88 GLN A O 1
ATOM 711 N N . MET A 1 89 ? -8.519 -7.727 4.519 1.00 88.81 89 MET A N 1
ATOM 712 C CA . MET A 1 89 ? -9.697 -8.576 4.306 1.00 88.81 89 MET A CA 1
ATOM 713 C C . MET A 1 89 ? -9.392 -10.042 4.601 1.00 88.81 89 MET A C 1
ATOM 715 O O . MET A 1 89 ? -8.231 -10.459 4.642 1.00 88.81 89 MET A O 1
ATOM 719 N N . THR A 1 90 ? -10.433 -10.838 4.846 1.00 88.88 90 THR A N 1
ATOM 720 C CA . THR A 1 90 ? -10.259 -12.286 4.996 1.00 88.88 90 THR A CA 1
ATOM 721 C C . THR A 1 90 ? -9.967 -12.937 3.644 1.00 88.88 90 THR A C 1
ATOM 723 O O . THR A 1 90 ? -10.382 -12.445 2.596 1.00 88.88 90 THR A O 1
ATOM 726 N N . TYR A 1 91 ? -9.290 -14.088 3.656 1.00 88.06 91 TYR A N 1
ATOM 727 C CA . TYR A 1 91 ? -8.991 -14.818 2.420 1.00 88.06 91 TYR A CA 1
ATOM 728 C C . TYR A 1 91 ? -10.261 -15.195 1.641 1.00 88.06 91 TYR A C 1
ATOM 730 O O . TYR A 1 91 ? -10.289 -15.105 0.419 1.00 88.06 91 TYR A O 1
ATOM 738 N N . GLN A 1 92 ? -11.331 -15.577 2.342 1.00 90.25 92 GLN A N 1
ATOM 739 C CA . GLN A 1 92 ? -12.594 -15.928 1.700 1.00 90.25 92 GLN A CA 1
ATOM 740 C C . GLN A 1 92 ? -13.239 -14.724 0.998 1.00 90.25 92 GLN A C 1
ATOM 742 O O . GLN A 1 92 ? -13.702 -14.873 -0.130 1.00 90.25 92 GLN A O 1
ATOM 747 N N . GLU A 1 93 ? -13.248 -13.547 1.631 1.00 89.62 93 GLU A N 1
ATOM 748 C CA . GLU A 1 93 ? -13.748 -12.314 1.004 1.00 89.62 93 GLU A CA 1
ATOM 749 C C . GLU A 1 93 ? -12.921 -11.941 -0.228 1.00 89.62 93 GLU A C 1
ATOM 751 O O . GLU A 1 93 ? -13.495 -11.602 -1.257 1.00 89.62 93 GLU A O 1
ATOM 756 N N . PHE A 1 94 ? -11.592 -12.077 -0.151 1.00 90.19 94 PHE A N 1
ATOM 757 C CA . PHE A 1 94 ? -10.703 -11.858 -1.291 1.00 90.19 94 PHE A CA 1
ATOM 758 C C . PHE A 1 94 ? -11.026 -12.797 -2.459 1.00 90.19 94 PHE A C 1
ATOM 760 O O . PHE A 1 94 ? -11.164 -12.353 -3.591 1.00 90.19 94 PHE A O 1
ATOM 767 N N . VAL A 1 95 ? -11.201 -14.098 -2.201 1.00 90.44 95 VAL A N 1
ATOM 768 C CA . VAL A 1 95 ? -11.511 -15.056 -3.274 1.00 90.44 95 VAL A CA 1
ATOM 769 C C . VAL A 1 95 ? -12.866 -14.758 -3.925 1.00 90.44 95 VAL A C 1
ATOM 771 O O . VAL A 1 95 ? -13.018 -14.916 -5.133 1.00 90.44 95 VAL A O 1
ATOM 774 N N . GLN A 1 96 ? -13.847 -14.315 -3.137 1.00 90.56 96 GLN A N 1
ATOM 775 C CA . GLN A 1 96 ? -15.190 -13.994 -3.624 1.00 90.56 96 GLN A CA 1
ATOM 776 C C . GLN A 1 96 ? -15.283 -12.640 -4.339 1.00 90.56 96 GLN A C 1
ATOM 778 O O . GLN A 1 96 ? -16.189 -12.464 -5.151 1.00 90.56 96 GLN A O 1
ATOM 783 N N . SER A 1 97 ? -14.389 -11.690 -4.054 1.00 89.81 97 SER A N 1
ATOM 784 C CA . SER A 1 97 ? -14.405 -10.360 -4.678 1.00 89.81 97 SER A CA 1
ATOM 785 C C . SER A 1 97 ? -13.822 -10.340 -6.094 1.00 89.81 97 SER A C 1
ATOM 787 O O . SER A 1 97 ? -13.995 -9.358 -6.817 1.00 89.81 97 SER A O 1
ATOM 789 N N . MET A 1 98 ? -13.150 -11.412 -6.518 1.00 89.75 98 MET A N 1
ATOM 790 C CA . MET A 1 98 ? -12.515 -11.483 -7.831 1.00 89.75 98 MET A CA 1
ATOM 791 C C . MET A 1 98 ? -13.501 -11.813 -8.949 1.00 89.75 98 MET A C 1
ATOM 793 O O . MET A 1 98 ? -14.412 -12.629 -8.805 1.00 89.75 98 MET A O 1
ATOM 797 N N . ALA A 1 99 ? -13.267 -11.203 -10.110 1.00 88.06 99 ALA A N 1
ATOM 798 C CA . ALA A 1 99 ? -13.977 -11.546 -11.332 1.00 88.06 99 ALA A CA 1
ATOM 799 C C . ALA A 1 99 ? -13.621 -12.970 -11.785 1.00 88.06 99 ALA A C 1
ATOM 801 O O . ALA A 1 99 ? -12.484 -13.408 -11.651 1.00 88.06 99 ALA A O 1
ATOM 802 N N . ASN A 1 100 ? -14.582 -13.684 -12.370 1.00 85.50 100 ASN A N 1
ATOM 803 C CA . ASN A 1 100 ? -14.338 -14.995 -12.963 1.00 85.50 100 ASN A CA 1
ATOM 804 C C . ASN A 1 100 ? -14.448 -14.8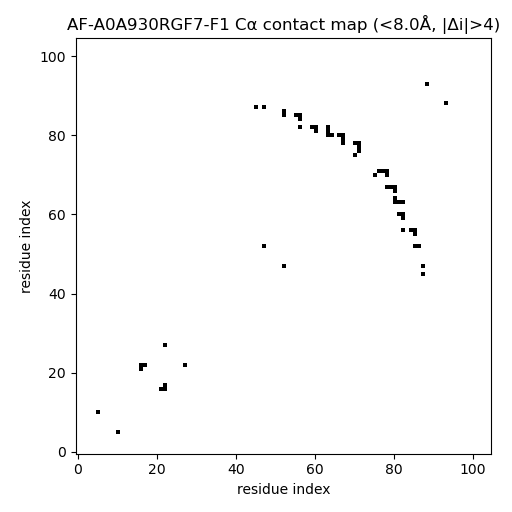89 -14.497 1.00 85.50 100 ASN A C 1
ATOM 806 O O . ASN A 1 100 ? -15.561 -14.673 -14.986 1.00 85.50 100 ASN A O 1
ATOM 810 N N . PRO A 1 101 ? -13.346 -15.026 -15.263 1.00 89.50 101 PRO A N 1
ATOM 811 C CA . PRO A 1 101 ? -12.007 -15.460 -14.840 1.00 89.50 101 PRO A CA 1
ATOM 812 C C . PRO A 1 101 ? -11.101 -14.332 -14.305 1.00 89.50 101 PRO A C 1
ATOM 814 O O . PRO A 1 101 ? -11.143 -13.203 -14.790 1.00 89.50 101 PRO A O 1
ATOM 817 N N . SER A 1 102 ? -10.209 -14.684 -13.372 1.00 88.62 102 SER A N 1
ATOM 818 C CA . SER A 1 102 ? -9.123 -13.836 -12.850 1.00 88.62 102 SER A CA 1
ATOM 819 C C . SER A 1 102 ? -7.775 -14.551 -12.955 1.00 88.62 102 SER A C 1
ATOM 821 O O . SER A 1 102 ? -7.705 -15.764 -12.756 1.00 88.62 102 SER A O 1
ATOM 823 N N . VAL A 1 103 ? -6.696 -13.804 -13.200 1.00 85.56 103 VAL A N 1
ATOM 824 C CA . VAL A 1 103 ? -5.316 -14.314 -13.134 1.00 85.56 103 VAL A CA 1
ATOM 825 C C . VAL A 1 103 ? -4.662 -13.785 -11.862 1.00 85.56 103 VAL A C 1
ATOM 827 O O . VAL A 1 103 ? -4.566 -12.575 -11.679 1.00 85.56 103 VAL A O 1
ATOM 830 N N . ILE A 1 104 ? -4.217 -14.697 -10.999 1.00 80.44 104 ILE A N 1
ATOM 831 C CA . ILE A 1 104 ? -3.437 -14.404 -9.792 1.00 80.44 104 ILE A CA 1
ATOM 832 C C . ILE A 1 104 ? -2.146 -15.214 -9.904 1.00 80.44 104 ILE A C 1
ATOM 834 O O . ILE A 1 104 ? -2.216 -16.428 -10.113 1.00 80.44 104 ILE A O 1
ATOM 838 N N . GLY A 1 105 ? -0.992 -14.561 -9.788 1.00 52.62 105 GLY A N 1
ATOM 839 C CA . GLY A 1 105 ? 0.328 -15.182 -9.887 1.00 52.62 105 GLY A CA 1
ATOM 840 C C . GLY A 1 105 ? 1.408 -14.265 -9.353 1.00 52.62 105 GLY A C 1
ATOM 841 O O . GLY A 1 105 ? 1.326 -13.056 -9.658 1.00 52.62 105 GLY A O 1
#